Protein AF-A0A2G9UED9-F1 (afdb_monomer)

Mean predicted aligned error: 7.26 Å

Sequence (96 aa):
MGVHTFELDANEKVLAVIYPKLFIDFVKSGKPRQDWTPLQKELDNYMHIDVNVDNGTLPYMANGYEKEVINYWKMMKEFDDDLTRLKMKYTMEFTQ

Nearest PDB structures (foldseek):
  8uev-assembly1_1q  TM=2.645E-01  e=2.925E+00  Sus scrofa

Organism: Teladorsagia circumcincta (NCBI:txid45464)

InterPro domains:
  IPR029058 Alpha/Beta hydrolase fold [G3DSA:3.40.50.1820] (2-84)
  IPR029058 Alpha/Beta hydrolase fold [SSF53474] (6-74)

Radius of gyration: 22.3 Å; Cα contacts (8 Å, |Δi|>4): 67; chains: 1; bounding box: 47×30×66 Å

Secondary structure (DSSP, 8-state):
-----S---HHHHHHHHHHHHHHHHHHHHS-SSTT-PPP-TTTTEEEE---BTTTTB--EEEESTTHHHHHHHHHHHHHHHHHHHHHHHHHHHTT-

pLDDT: mean 89.07, std 10.59, range [50.19, 97.19]

Foldseek 3Di:
DDDDPDDQDPQRVVCVVLVVQLVVCC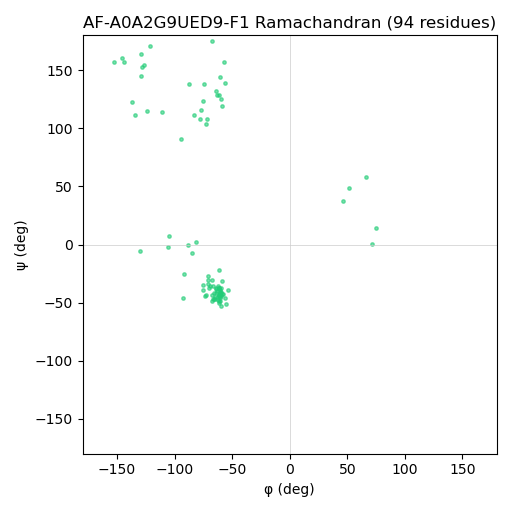VVPVGSDPQDDPQDPVFQKDWDAGGDPVVGDGIDIHGCVVVVVVVVVVVVVVVVVVVVVVVVVVVVVVVD

Solvent-accessible surface area (backbone atoms only — not comparable to full-atom values): 5830 Å² total; per-residue (Å²): 131,83,86,72,91,61,87,71,51,77,35,50,53,50,45,68,54,50,55,57,46,29,54,52,35,24,75,74,68,74,43,47,44,94,84,63,70,78,79,40,87,91,53,39,44,44,77,44,84,50,60,37,71,92,83,63,48,59,63,44,82,43,63,48,74,63,46,68,64,53,49,52,53,50,52,55,49,52,50,51,54,50,53,52,53,52,53,53,52,55,57,57,66,75,75,112

Structure (mmCIF, N/CA/C/O backbone):
data_AF-A0A2G9UED9-F1
#
_entry.id   AF-A0A2G9UED9-F1
#
loop_
_atom_site.group_PDB
_atom_site.id
_atom_site.type_symbol
_atom_site.label_atom_id
_atom_site.label_alt_id
_atom_site.label_comp_id
_atom_site.label_asym_id
_atom_site.label_entity_id
_atom_site.label_seq_id
_atom_site.pdbx_PDB_ins_code
_atom_site.Cartn_x
_atom_site.Cartn_y
_atom_site.Cartn_z
_atom_site.occupancy
_atom_site.B_iso_or_equiv
_atom_site.auth_seq_id
_atom_site.auth_comp_id
_atom_site.auth_asym_id
_atom_site.auth_atom_id
_atom_site.pdbx_PDB_model_num
ATOM 1 N N . MET A 1 1 ? -7.766 -7.314 -16.937 1.00 52.84 1 MET A N 1
ATOM 2 C CA . MET A 1 1 ? -6.871 -6.146 -17.086 1.00 52.84 1 MET A CA 1
ATOM 3 C C . MET A 1 1 ? -7.571 -5.195 -18.041 1.00 52.84 1 MET A C 1
ATOM 5 O O . MET A 1 1 ? -8.018 -5.668 -19.078 1.00 52.84 1 MET A O 1
ATOM 9 N N . GLY A 1 2 ? -7.842 -3.959 -17.609 1.00 56.06 2 GLY A N 1
ATOM 10 C CA . GLY A 1 2 ? -8.763 -3.040 -18.289 1.00 56.06 2 GLY A CA 1
ATOM 11 C C . GLY A 1 2 ? -8.327 -2.710 -19.715 1.00 56.06 2 GLY A C 1
ATOM 12 O O . GLY A 1 2 ? -7.136 -2.622 -19.999 1.00 56.06 2 GLY A O 1
ATOM 13 N N . VAL A 1 3 ? -9.297 -2.558 -20.615 1.00 60.06 3 VA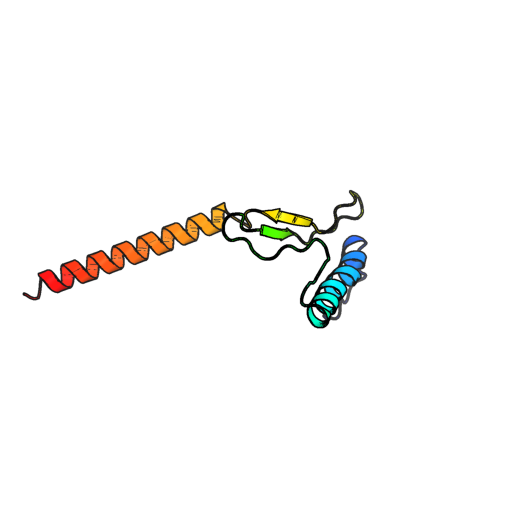L A N 1
ATOM 14 C CA . VAL A 1 3 ? -9.044 -2.094 -21.981 1.00 60.06 3 VAL A CA 1
ATOM 15 C C . VAL A 1 3 ? -8.720 -0.603 -21.896 1.00 60.06 3 VAL A C 1
A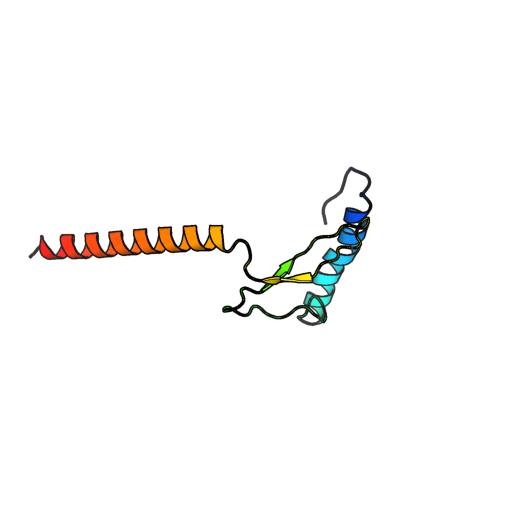TOM 17 O O . VAL A 1 3 ? -9.618 0.206 -21.675 1.00 60.06 3 VAL A O 1
ATOM 20 N N . HIS A 1 4 ? -7.441 -0.243 -22.015 1.00 60.06 4 HIS A N 1
ATOM 21 C CA . HIS A 1 4 ? -7.030 1.155 -22.127 1.00 60.06 4 HIS A CA 1
ATOM 22 C C . HIS A 1 4 ? -7.311 1.631 -23.554 1.00 60.06 4 HIS A C 1
ATOM 24 O O . HIS A 1 4 ? -6.744 1.119 -24.514 1.00 60.06 4 HIS A O 1
ATOM 30 N N . THR 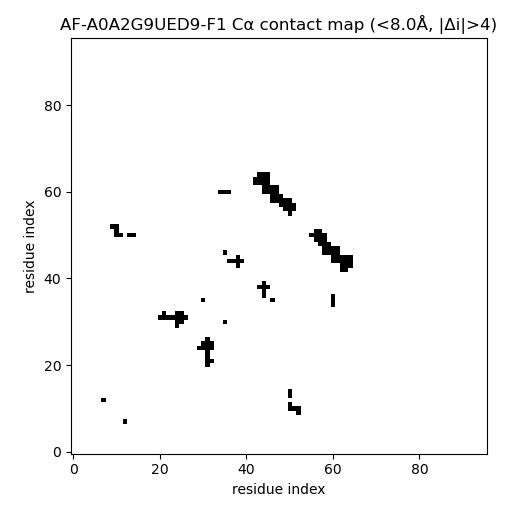A 1 5 ? -8.221 2.593 -23.694 1.00 67.19 5 THR A N 1
ATOM 31 C CA . THR A 1 5 ? -8.614 3.190 -24.982 1.00 67.19 5 THR A CA 1
ATOM 32 C C . THR A 1 5 ? -7.649 4.277 -25.466 1.00 67.19 5 THR A C 1
ATOM 34 O O . THR A 1 5 ? -7.896 4.883 -26.505 1.00 67.19 5 THR A O 1
ATOM 37 N N . PHE A 1 6 ? -6.570 4.536 -24.724 1.00 70.31 6 PHE A N 1
ATOM 38 C CA . PHE A 1 6 ? -5.577 5.575 -24.997 1.00 70.31 6 PHE A CA 1
ATOM 39 C C . PHE A 1 6 ? -4.169 4.975 -25.033 1.00 70.31 6 PHE A C 1
ATOM 41 O O . PHE A 1 6 ? -3.921 3.929 -24.426 1.00 70.31 6 PHE A O 1
ATOM 48 N N . GLU A 1 7 ? -3.254 5.624 -25.757 1.00 81.12 7 GLU A N 1
ATOM 49 C CA . GLU A 1 7 ? -1.842 5.243 -25.736 1.00 81.12 7 GLU A CA 1
ATOM 50 C C . GLU A 1 7 ? -1.272 5.432 -24.332 1.00 81.12 7 GLU A C 1
ATOM 52 O O . GLU A 1 7 ? -1.400 6.506 -23.752 1.00 81.12 7 GLU A O 1
ATOM 57 N N . LEU A 1 8 ? -0.628 4.386 -23.814 1.00 83.19 8 LEU A N 1
ATOM 58 C CA . LEU A 1 8 ? 0.030 4.435 -22.515 1.00 83.19 8 LEU A CA 1
ATOM 59 C C . LEU A 1 8 ? 1.188 5.439 -22.548 1.00 83.19 8 LEU A C 1
ATOM 61 O O . LEU A 1 8 ? 2.054 5.377 -23.443 1.00 83.19 8 LEU A O 1
ATOM 65 N N . ASP A 1 9 ? 1.245 6.306 -21.543 1.00 87.69 9 ASP A N 1
ATOM 66 C CA . ASP A 1 9 ? 2.401 7.167 -21.321 1.00 87.69 9 ASP A CA 1
ATOM 67 C C . ASP A 1 9 ? 3.644 6.353 -20.890 1.00 87.69 9 ASP A C 1
ATOM 69 O O . ASP A 1 9 ? 3.618 5.122 -20.765 1.00 87.69 9 ASP A O 1
ATOM 73 N N . ALA A 1 10 ? 4.794 7.016 -20.746 1.00 88.75 10 ALA A N 1
ATOM 74 C CA . ALA A 1 10 ? 6.044 6.338 -20.401 1.00 88.75 10 ALA A CA 1
ATOM 75 C C . ALA A 1 10 ? 5.988 5.636 -19.029 1.00 88.75 10 ALA A C 1
ATOM 77 O O . ALA A 1 10 ? 6.510 4.526 -18.890 1.00 88.75 10 ALA A O 1
ATOM 78 N N . ASN A 1 11 ? 5.323 6.241 -18.044 1.00 90.94 11 ASN A N 1
ATOM 79 C CA . ASN A 1 11 ? 5.183 5.701 -16.693 1.00 90.94 11 ASN A CA 1
ATOM 80 C C . ASN A 1 11 ? 4.200 4.523 -16.693 1.00 90.94 11 ASN A C 1
ATOM 82 O O . ASN A 1 11 ? 4.491 3.455 -16.149 1.00 90.94 11 ASN A O 1
ATOM 86 N N . GLU A 1 12 ? 3.069 4.677 -17.382 1.00 88.44 12 GLU A N 1
ATOM 87 C CA . GLU A 1 12 ? 2.041 3.652 -17.543 1.00 88.44 12 GLU A CA 1
ATOM 88 C C . GLU A 1 12 ? 2.572 2.410 -18.266 1.00 88.44 12 GLU A C 1
ATOM 90 O O . GLU A 1 12 ? 2.247 1.287 -17.880 1.00 88.44 12 GLU A O 1
ATOM 95 N N . LYS A 1 13 ? 3.445 2.576 -19.269 1.00 90.50 13 LYS A N 1
ATOM 96 C CA . LYS A 1 13 ? 4.124 1.453 -19.943 1.00 90.50 13 LYS A CA 1
ATOM 97 C C . LYS A 1 13 ? 4.955 0.619 -18.974 1.00 90.50 13 LYS A C 1
ATOM 99 O O . LYS A 1 13 ? 4.952 -0.608 -19.058 1.00 90.50 13 LYS A O 1
ATOM 104 N N . VAL A 1 14 ? 5.651 1.268 -18.046 1.00 90.81 14 VAL A N 1
ATOM 105 C CA . VAL A 1 14 ? 6.450 0.581 -17.026 1.00 90.81 14 VAL A CA 1
ATOM 106 C C . VAL A 1 14 ? 5.539 -0.077 -15.984 1.00 90.81 14 VAL A C 1
ATOM 108 O O . VAL A 1 14 ? 5.733 -1.251 -15.654 1.00 90.81 14 VAL A O 1
ATOM 111 N N . LEU A 1 15 ? 4.489 0.612 -15.526 1.00 90.50 15 LEU A N 1
ATOM 112 C CA . LEU A 1 15 ? 3.493 0.049 -14.606 1.00 90.50 15 LEU A CA 1
ATOM 113 C C . LEU A 1 15 ? 2.775 -1.170 -15.198 1.00 90.50 15 LEU A C 1
ATOM 115 O O . LEU A 1 15 ? 2.584 -2.162 -14.494 1.00 90.50 15 LEU A O 1
ATOM 119 N N . ALA A 1 16 ? 2.456 -1.153 -16.494 1.00 89.88 16 ALA A N 1
ATOM 120 C CA . ALA A 1 16 ? 1.826 -2.268 -17.198 1.00 89.88 16 ALA A CA 1
ATOM 121 C C . ALA A 1 16 ? 2.682 -3.547 -17.196 1.00 89.88 16 ALA A C 1
ATOM 123 O O . ALA A 1 16 ? 2.144 -4.644 -17.338 1.00 89.88 16 ALA A O 1
ATOM 124 N N . VAL A 1 17 ? 3.998 -3.429 -16.996 1.00 91.25 17 VAL A N 1
ATOM 125 C CA . VAL A 1 17 ? 4.911 -4.571 -16.842 1.00 91.25 17 VAL A CA 1
ATOM 126 C C . VAL A 1 17 ? 5.093 -4.942 -15.370 1.00 91.25 17 VAL A C 1
ATOM 128 O O . VAL A 1 17 ? 5.024 -6.122 -15.015 1.00 91.25 17 VAL A O 1
ATOM 131 N N . ILE A 1 18 ? 5.314 -3.952 -14.499 1.00 91.12 18 ILE A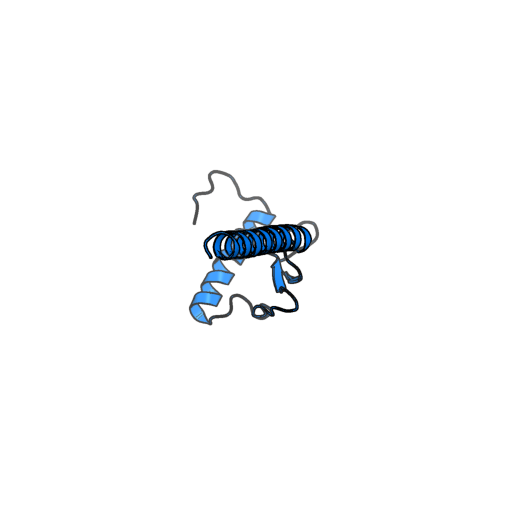 N 1
ATOM 132 C CA . ILE A 1 18 ? 5.603 -4.185 -13.077 1.00 91.12 18 ILE A CA 1
ATOM 133 C C . ILE A 1 18 ? 4.387 -4.769 -12.356 1.00 91.12 18 ILE A C 1
ATOM 135 O O . ILE A 1 18 ? 4.521 -5.771 -11.654 1.00 91.12 18 ILE A O 1
ATOM 139 N N . TYR A 1 19 ? 3.204 -4.177 -12.534 1.00 90.25 19 TYR A N 1
ATOM 140 C CA . TYR A 1 19 ? 2.015 -4.539 -11.764 1.00 90.25 19 TYR A CA 1
ATOM 141 C C . TYR A 1 19 ? 1.640 -6.017 -11.966 1.00 90.25 19 TYR A C 1
ATOM 143 O O . TYR A 1 19 ? 1.595 -6.749 -10.977 1.00 90.25 19 TYR A O 1
ATOM 151 N N . PRO A 1 20 ? 1.484 -6.536 -13.205 1.00 93.62 20 PRO A N 1
ATOM 152 C CA . PRO A 1 20 ? 1.176 -7.952 -13.409 1.00 93.62 20 PRO A CA 1
ATOM 153 C C . PRO A 1 20 ? 2.274 -8.883 -12.894 1.00 93.62 20 PRO A C 1
ATOM 155 O O . PRO A 1 20 ? 1.968 -9.948 -12.358 1.00 93.62 20 PRO A O 1
ATOM 158 N N . LYS A 1 21 ? 3.549 -8.485 -13.014 1.00 94.25 21 LYS A N 1
ATOM 159 C CA . LYS A 1 21 ? 4.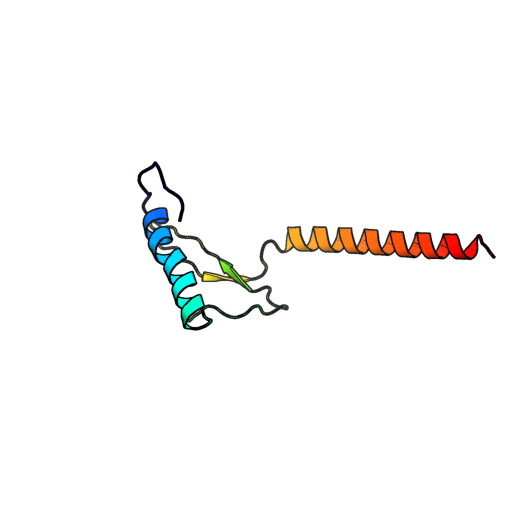678 -9.272 -12.508 1.00 94.25 21 LYS A CA 1
ATOM 160 C C . LYS A 1 21 ? 4.598 -9.466 -10.994 1.00 94.25 21 LYS A C 1
ATOM 162 O O . LYS A 1 21 ? 4.761 -10.596 -10.545 1.00 94.25 21 LYS A O 1
ATOM 167 N N . LEU A 1 22 ? 4.272 -8.417 -10.232 1.00 94.25 22 LEU A N 1
ATOM 168 C CA . LEU A 1 22 ? 4.079 -8.509 -8.780 1.00 94.25 22 LEU A CA 1
ATOM 169 C C . LEU A 1 22 ? 3.014 -9.558 -8.420 1.00 94.25 22 LEU A C 1
ATOM 171 O O . LEU A 1 22 ? 3.246 -10.403 -7.558 1.00 94.25 22 LEU A O 1
ATOM 175 N N . PHE A 1 23 ? 1.870 -9.560 -9.112 1.00 94.38 23 PHE A N 1
ATOM 176 C CA . PHE A 1 23 ? 0.821 -10.558 -8.867 1.00 94.38 23 PHE A CA 1
ATOM 177 C C . PHE A 1 23 ? 1.243 -11.967 -9.270 1.00 94.38 23 PHE A C 1
ATOM 179 O O . PHE A 1 23 ? 0.995 -12.911 -8.526 1.00 94.38 23 PHE A O 1
ATOM 186 N N . ILE A 1 24 ? 1.883 -12.129 -10.429 1.00 96.38 24 ILE A N 1
ATOM 187 C CA . ILE A 1 24 ? 2.353 -13.439 -10.896 1.00 96.38 24 ILE A CA 1
ATOM 188 C C . ILE A 1 24 ? 3.366 -14.023 -9.908 1.00 96.38 24 ILE A C 1
ATOM 190 O O . ILE A 1 24 ? 3.268 -15.197 -9.549 1.00 96.38 24 ILE A O 1
ATOM 194 N N . ASP A 1 25 ? 4.321 -13.216 -9.454 1.00 96.19 25 ASP A N 1
ATOM 195 C CA . ASP A 1 25 ? 5.368 -13.653 -8.534 1.00 96.19 25 ASP A CA 1
ATOM 196 C C . ASP A 1 25 ? 4.779 -13.948 -7.138 1.00 96.19 25 ASP A C 1
ATOM 198 O O . ASP A 1 25 ? 5.140 -14.958 -6.520 1.00 96.19 25 ASP A O 1
ATOM 202 N N . PHE A 1 26 ? 3.770 -13.183 -6.697 1.00 95.75 26 PHE A N 1
ATOM 203 C CA . PHE A 1 26 ? 2.981 -13.495 -5.501 1.00 95.75 26 PHE A CA 1
ATOM 204 C C . PHE A 1 26 ? 2.237 -14.830 -5.618 1.00 95.75 26 PHE A C 1
ATOM 206 O O . PHE A 1 26 ? 2.346 -15.664 -4.725 1.00 95.75 26 PHE A O 1
ATOM 213 N N . VAL A 1 27 ? 1.530 -15.076 -6.724 1.00 96.50 27 VAL A N 1
ATOM 214 C CA . VAL A 1 27 ? 0.805 -16.339 -6.948 1.00 96.50 27 VAL A CA 1
ATOM 215 C C . VAL A 1 27 ? 1.764 -17.533 -6.959 1.00 96.50 27 VAL A C 1
ATOM 217 O O . VAL A 1 27 ? 1.431 -18.593 -6.436 1.00 96.50 27 VAL A O 1
ATOM 220 N N . LYS A 1 28 ? 2.964 -17.371 -7.528 1.00 95.81 28 LYS A N 1
ATOM 221 C CA . LYS A 1 28 ? 3.962 -18.447 -7.625 1.00 95.81 28 LYS A CA 1
ATOM 222 C C . LYS A 1 28 ? 4.678 -18.747 -6.312 1.00 95.81 28 LYS A C 1
ATOM 224 O O . LYS A 1 28 ? 5.006 -19.901 -6.059 1.00 95.81 28 LYS A O 1
ATOM 229 N N . SER A 1 29 ? 5.004 -17.718 -5.533 1.00 95.00 29 SER A N 1
ATOM 230 C CA . SER A 1 29 ? 5.976 -17.835 -4.436 1.00 95.00 29 SER A CA 1
ATOM 231 C C . SER A 1 29 ? 5.497 -17.284 -3.093 1.00 95.00 29 SER A C 1
ATOM 233 O O . SER A 1 29 ? 6.213 -17.378 -2.098 1.00 95.00 29 SER A O 1
ATOM 235 N N . GLY A 1 30 ? 4.317 -16.664 -3.052 1.00 92.19 30 GLY A N 1
ATOM 236 C CA . GLY A 1 30 ? 3.835 -15.892 -1.908 1.00 92.19 30 GLY A CA 1
ATOM 237 C C . GLY A 1 30 ? 4.566 -14.560 -1.701 1.00 92.19 30 GLY A C 1
ATOM 238 O O . GLY A 1 30 ? 4.242 -13.837 -0.762 1.00 92.19 30 GLY A O 1
ATOM 239 N N . LYS A 1 31 ? 5.542 -14.211 -2.554 1.00 93.38 31 LYS A N 1
ATOM 240 C CA . LYS A 1 31 ? 6.318 -12.967 -2.475 1.00 93.38 31 LYS A CA 1
ATOM 241 C C . LYS A 1 31 ? 6.224 -12.190 -3.793 1.00 93.38 31 LYS A C 1
ATOM 243 O O . LYS A 1 31 ? 6.741 -12.668 -4.799 1.00 93.38 31 LYS A O 1
ATOM 248 N N . PRO A 1 32 ? 5.612 -10.990 -3.811 1.00 94.12 32 PRO A N 1
ATOM 249 C CA . PRO A 1 32 ? 5.475 -10.212 -5.044 1.00 94.12 32 PRO A CA 1
ATOM 250 C C . PRO A 1 32 ? 6.817 -9.702 -5.589 1.00 94.12 32 PRO A C 1
ATOM 252 O O . PRO A 1 32 ? 6.983 -9.536 -6.793 1.00 94.12 32 PRO A O 1
ATOM 255 N N . ARG A 1 33 ? 7.781 -9.432 -4.698 1.00 92.75 33 ARG A N 1
ATOM 256 C CA . ARG A 1 33 ? 9.125 -8.940 -5.027 1.00 92.75 33 ARG A CA 1
ATOM 257 C C . ARG A 1 33 ? 10.120 -9.379 -3.951 1.00 92.75 33 ARG A C 1
ATOM 259 O O . ARG A 1 33 ? 9.723 -9.660 -2.823 1.00 92.75 33 ARG A O 1
ATOM 266 N N . GLN A 1 34 ? 11.407 -9.442 -4.287 1.00 91.38 34 GLN A N 1
ATOM 267 C CA . GLN A 1 34 ? 12.458 -9.914 -3.374 1.00 91.38 34 GLN A CA 1
ATOM 268 C C . GLN A 1 34 ? 12.647 -9.015 -2.138 1.00 91.38 34 GLN A C 1
ATOM 270 O O . GLN A 1 34 ? 12.890 -9.522 -1.047 1.00 91.38 34 GLN A O 1
ATOM 275 N N . ASP A 1 35 ? 12.525 -7.702 -2.312 1.00 92.50 35 ASP A N 1
ATOM 276 C CA . ASP A 1 35 ? 12.613 -6.658 -1.282 1.00 92.50 35 ASP A CA 1
ATOM 277 C C . ASP A 1 35 ? 11.262 -6.351 -0.614 1.00 92.50 35 ASP A C 1
ATOM 279 O O . ASP A 1 35 ? 11.196 -5.526 0.297 1.00 92.50 35 ASP A O 1
ATOM 283 N N . TRP A 1 36 ? 10.181 -7.024 -1.027 1.00 94.00 36 TRP A N 1
ATOM 284 C CA . TRP A 1 36 ? 8.874 -6.862 -0.402 1.00 94.00 36 TRP A CA 1
ATOM 285 C C . TRP A 1 36 ? 8.880 -7.506 0.984 1.00 94.00 36 TRP A C 1
ATOM 287 O O . TRP A 1 36 ? 8.861 -8.732 1.132 1.00 94.00 36 TRP A O 1
ATOM 297 N N . THR A 1 37 ? 8.877 -6.667 2.016 1.00 93.19 37 THR A N 1
ATOM 298 C CA . THR A 1 37 ? 8.820 -7.123 3.406 1.00 93.19 37 THR A CA 1
ATOM 299 C C . THR A 1 37 ? 7.365 -7.307 3.854 1.00 93.19 37 THR A C 1
ATOM 301 O O . THR A 1 37 ? 6.515 -6.483 3.512 1.00 93.19 37 THR A O 1
ATOM 304 N N . PRO A 1 38 ? 7.035 -8.383 4.596 1.00 92.62 38 PRO A N 1
ATOM 305 C CA . PRO A 1 38 ? 5.715 -8.536 5.206 1.00 92.62 38 PRO A CA 1
ATOM 306 C C . PRO A 1 38 ? 5.363 -7.359 6.121 1.00 92.62 38 PRO A C 1
ATOM 308 O O . PRO A 1 38 ? 6.259 -6.683 6.632 1.00 92.62 38 PRO A O 1
ATOM 311 N N . LEU A 1 39 ? 4.064 -7.147 6.346 1.00 93.00 39 LEU A N 1
ATOM 312 C CA . LEU A 1 39 ? 3.575 -6.085 7.222 1.00 93.00 39 LEU A CA 1
ATOM 313 C C . LEU A 1 39 ? 4.112 -6.261 8.652 1.00 93.00 39 LEU A C 1
ATOM 315 O O . LEU A 1 39 ? 3.904 -7.293 9.290 1.00 93.00 39 LEU A O 1
ATOM 319 N N . GLN A 1 40 ? 4.758 -5.216 9.149 1.00 93.62 40 GLN A N 1
ATOM 320 C CA . GLN A 1 40 ? 5.235 -5.017 10.508 1.00 93.62 40 GLN A CA 1
ATOM 321 C C . GLN A 1 40 ? 4.375 -3.918 11.123 1.00 93.62 40 GLN A C 1
ATOM 323 O O . GLN A 1 40 ? 4.406 -2.769 10.678 1.00 93.62 40 GLN A O 1
ATOM 328 N N . LYS A 1 41 ? 3.582 -4.275 12.134 1.00 89.44 41 LYS A N 1
ATOM 329 C CA . LYS A 1 41 ? 2.555 -3.400 12.718 1.00 89.44 41 LYS A CA 1
ATOM 330 C C . LYS A 1 41 ? 3.139 -2.098 13.275 1.00 89.44 41 LYS A C 1
ATOM 332 O O . LYS A 1 41 ? 2.470 -1.072 13.273 1.00 89.44 41 LYS A O 1
ATOM 337 N N . GLU A 1 42 ? 4.374 -2.151 13.755 1.00 90.69 42 GLU A N 1
ATOM 338 C CA . GLU A 1 42 ? 5.087 -1.043 14.386 1.00 90.69 42 GLU A CA 1
ATOM 339 C C . GLU A 1 42 ? 5.579 -0.017 13.360 1.00 90.69 42 GLU A C 1
ATOM 341 O O . GLU A 1 42 ? 5.609 1.178 13.648 1.00 90.69 42 GLU A O 1
ATOM 346 N N . LEU A 1 43 ? 5.963 -0.486 12.169 1.00 91.12 43 LEU A N 1
ATOM 347 C CA . LEU A 1 43 ? 6.468 0.356 11.084 1.00 91.12 43 LEU A CA 1
ATOM 348 C C . LEU A 1 43 ? 5.357 0.814 10.143 1.00 91.12 43 LEU A C 1
ATOM 350 O O . LEU A 1 43 ? 5.507 1.849 9.494 1.00 91.12 43 LEU A O 1
ATOM 354 N N . ASP A 1 44 ? 4.268 0.045 10.070 1.00 92.50 44 ASP A N 1
ATOM 355 C CA . ASP A 1 44 ? 3.207 0.228 9.083 1.00 92.50 44 ASP A CA 1
ATOM 356 C C . ASP A 1 44 ? 3.801 0.298 7.665 1.00 92.50 44 ASP A C 1
ATOM 358 O O . ASP A 1 44 ? 3.589 1.244 6.904 1.00 92.50 44 ASP A O 1
ATOM 362 N N . ASN A 1 45 ? 4.677 -0.667 7.364 1.00 94.88 45 ASN A N 1
ATOM 363 C CA . ASN A 1 45 ? 5.399 -0.723 6.102 1.00 94.88 45 ASN A CA 1
ATOM 364 C C . ASN A 1 45 ? 4.480 -1.180 4.965 1.00 94.88 45 ASN A C 1
ATOM 366 O O . ASN A 1 45 ? 3.714 -2.137 5.093 1.00 94.88 45 ASN A O 1
ATOM 370 N N . TYR A 1 46 ? 4.618 -0.529 3.817 1.00 94.62 46 TYR A N 1
ATOM 371 C CA . TYR A 1 46 ? 3.850 -0.802 2.611 1.00 94.62 46 TYR A CA 1
ATOM 372 C C . TYR A 1 46 ? 4.723 -0.624 1.365 1.00 94.62 46 TYR A C 1
ATOM 374 O O . TYR A 1 46 ? 5.738 0.074 1.390 1.00 94.62 46 TYR A O 1
ATOM 382 N N . MET A 1 47 ? 4.340 -1.264 0.260 1.00 94.06 47 MET A N 1
ATOM 383 C CA . MET A 1 47 ? 4.977 -1.016 -1.033 1.00 94.06 47 MET A CA 1
ATOM 384 C C . MET A 1 47 ? 4.348 0.228 -1.660 1.00 94.06 47 MET A C 1
ATOM 386 O O . MET A 1 47 ? 3.182 0.200 -2.057 1.00 94.06 47 MET A O 1
ATOM 390 N N . HIS A 1 48 ? 5.115 1.310 -1.760 1.00 94.25 48 HIS A N 1
ATOM 391 C CA . HIS A 1 48 ? 4.721 2.504 -2.491 1.00 94.25 48 HIS A CA 1
ATOM 392 C C . HIS A 1 48 ? 4.914 2.241 -3.987 1.00 94.25 48 HIS A C 1
ATOM 394 O O . HIS A 1 48 ? 6.043 2.115 -4.461 1.00 94.25 48 HIS A O 1
ATOM 400 N N . ILE A 1 49 ? 3.810 2.082 -4.720 1.00 91.50 49 ILE A N 1
ATOM 401 C CA . ILE A 1 49 ? 3.831 1.833 -6.163 1.00 91.50 49 ILE A CA 1
ATOM 402 C C . ILE A 1 49 ? 3.690 3.173 -6.874 1.00 91.50 49 ILE A C 1
ATOM 404 O O . ILE A 1 49 ? 2.581 3.614 -7.162 1.00 91.50 49 ILE A O 1
ATOM 408 N N . ASP A 1 50 ? 4.834 3.786 -7.148 1.00 91.31 50 ASP A N 1
ATOM 409 C CA . ASP A 1 50 ? 4.958 4.968 -7.993 1.00 91.31 50 ASP A CA 1
ATOM 410 C C . ASP A 1 50 ? 6.040 4.720 -9.045 1.00 91.31 50 ASP A C 1
ATOM 412 O O . ASP A 1 50 ? 7.018 3.999 -8.804 1.00 91.31 50 ASP A O 1
ATOM 416 N N . VAL A 1 51 ? 5.826 5.271 -10.234 1.00 89.88 51 VAL A N 1
ATOM 417 C CA . VAL A 1 51 ? 6.767 5.198 -11.344 1.00 89.88 51 VAL A CA 1
ATOM 418 C C . VAL A 1 51 ? 6.841 6.560 -11.996 1.00 89.88 51 VAL A C 1
ATOM 420 O O . VAL A 1 51 ? 5.852 7.071 -12.517 1.00 89.88 51 VAL A O 1
ATOM 423 N N . ASN A 1 52 ? 8.053 7.092 -12.049 1.00 92.31 52 ASN A N 1
ATOM 424 C CA . ASN A 1 52 ? 8.353 8.274 -12.826 1.00 92.31 52 ASN A CA 1
ATOM 425 C C . ASN A 1 52 ? 9.644 8.016 -13.608 1.00 92.31 52 ASN A C 1
ATOM 427 O O . ASN A 1 52 ? 10.725 7.847 -13.050 1.00 92.31 52 ASN A O 1
ATOM 431 N N . VAL A 1 53 ? 9.503 7.920 -14.928 1.00 89.75 53 VAL A N 1
ATOM 432 C CA . VAL A 1 53 ? 10.601 7.602 -15.845 1.00 89.75 53 VAL A CA 1
ATOM 433 C C . VAL A 1 53 ? 11.587 8.766 -15.956 1.00 89.75 53 VAL A C 1
ATOM 435 O O . VAL A 1 53 ? 12.780 8.525 -16.128 1.00 89.75 53 VAL A O 1
ATOM 438 N N . ASP A 1 54 ? 11.122 10.006 -15.797 1.00 90.25 54 ASP A N 1
ATOM 439 C CA . ASP A 1 54 ? 11.949 11.205 -15.951 1.00 90.25 54 ASP A CA 1
ATOM 440 C C . ASP A 1 54 ? 12.964 11.358 -14.811 1.00 90.25 54 ASP A C 1
ATOM 442 O O . ASP A 1 54 ? 14.101 11.774 -15.036 1.00 90.25 54 ASP A O 1
ATOM 446 N N . ASN A 1 55 ? 12.574 11.007 -13.583 1.00 91.50 55 ASN A N 1
ATOM 447 C CA . ASN A 1 55 ? 13.448 11.065 -12.405 1.00 91.50 55 ASN A CA 1
ATOM 448 C C . ASN A 1 55 ? 13.935 9.682 -11.929 1.00 91.50 55 ASN A C 1
ATOM 450 O O . ASN A 1 55 ? 14.721 9.605 -10.984 1.00 91.50 55 ASN A O 1
ATOM 454 N N . GLY A 1 56 ? 13.495 8.602 -12.580 1.00 89.44 56 GLY A N 1
ATOM 455 C CA . GLY A 1 56 ? 13.872 7.228 -12.259 1.00 89.44 56 GLY A CA 1
ATOM 456 C C . GLY A 1 56 ? 13.206 6.649 -11.008 1.00 89.44 56 GLY A C 1
ATOM 457 O O . GLY A 1 56 ? 13.666 5.615 -10.515 1.00 89.44 56 GLY A O 1
ATOM 458 N N . THR A 1 57 ? 12.148 7.272 -10.479 1.00 92.69 57 THR A N 1
ATOM 459 C CA . THR A 1 57 ? 11.370 6.699 -9.375 1.00 92.69 57 THR A CA 1
ATOM 460 C C . THR A 1 57 ? 10.761 5.369 -9.807 1.00 92.69 57 THR A C 1
ATOM 462 O O . THR A 1 57 ? 10.092 5.263 -10.836 1.00 92.69 57 THR A O 1
ATOM 465 N N . LEU A 1 58 ? 10.986 4.349 -8.985 1.00 91.62 58 LEU A N 1
ATOM 466 C CA . LEU A 1 58 ? 10.410 3.015 -9.104 1.00 91.62 58 LEU A CA 1
ATOM 467 C C . LEU A 1 58 ? 9.788 2.618 -7.765 1.00 91.62 58 LEU A C 1
ATOM 469 O O . LEU A 1 58 ? 10.166 3.193 -6.743 1.00 91.62 58 LEU A O 1
ATOM 473 N N . PRO A 1 59 ? 8.920 1.590 -7.727 1.00 93.62 59 PRO A N 1
ATOM 474 C CA . PRO A 1 59 ? 8.290 1.171 -6.487 1.00 93.62 59 PRO A CA 1
ATOM 475 C C . PRO A 1 59 ? 9.305 0.823 -5.397 1.00 93.62 59 PRO A C 1
ATOM 477 O O . PRO A 1 59 ? 10.315 0.159 -5.668 1.00 93.62 59 PRO A O 1
ATOM 480 N N . TYR A 1 60 ? 9.013 1.229 -4.165 1.00 93.81 60 TYR A N 1
ATOM 481 C CA . TYR A 1 60 ? 9.900 1.055 -3.016 1.00 93.81 60 TYR A CA 1
ATOM 482 C C . TYR A 1 60 ? 9.116 0.813 -1.721 1.00 93.81 60 TYR A C 1
ATOM 484 O O . TYR A 1 60 ? 7.931 1.126 -1.616 1.00 93.81 60 TYR A O 1
ATOM 492 N N . MET A 1 61 ? 9.786 0.249 -0.713 1.00 95.19 61 MET A N 1
ATOM 493 C CA . MET A 1 61 ? 9.203 0.080 0.620 1.00 95.19 61 MET A CA 1
ATOM 494 C C . MET A 1 61 ? 9.167 1.420 1.360 1.00 95.19 61 MET A C 1
ATOM 496 O O . MET A 1 61 ? 10.205 2.048 1.567 1.00 95.19 61 MET A O 1
ATOM 500 N N . ALA A 1 62 ? 7.981 1.823 1.795 1.00 95.38 62 ALA A N 1
ATOM 501 C CA . ALA A 1 62 ? 7.735 3.006 2.608 1.00 95.38 62 ALA A CA 1
ATOM 502 C C . ALA A 1 62 ? 7.064 2.612 3.932 1.00 95.38 62 ALA A C 1
ATOM 504 O O . ALA A 1 62 ? 6.653 1.466 4.105 1.00 95.38 62 ALA A O 1
ATOM 505 N N . ASN A 1 63 ? 6.956 3.562 4.862 1.00 95.62 63 ASN A N 1
ATOM 506 C CA . ASN A 1 63 ? 6.396 3.360 6.201 1.00 95.62 63 ASN A CA 1
ATOM 507 C C 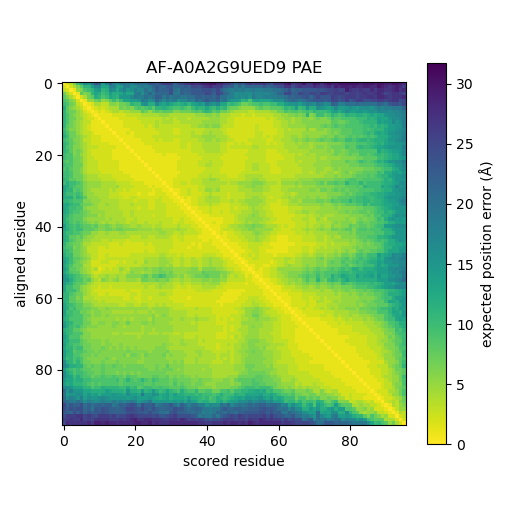. ASN A 1 63 ? 5.320 4.407 6.500 1.00 95.62 63 ASN A C 1
ATOM 509 O O . ASN A 1 63 ? 5.404 5.529 5.998 1.00 95.62 63 ASN A O 1
ATOM 513 N N . GLY A 1 64 ? 4.364 4.063 7.364 1.00 93.12 64 GLY A N 1
ATOM 514 C CA . GLY A 1 64 ? 3.356 4.992 7.877 1.00 93.12 64 GLY A CA 1
ATOM 515 C C . GLY A 1 64 ? 2.402 5.488 6.798 1.00 93.12 64 GLY A C 1
ATOM 516 O O . GLY A 1 64 ? 2.318 6.696 6.567 1.00 93.12 64 GLY A O 1
ATOM 517 N N . TYR 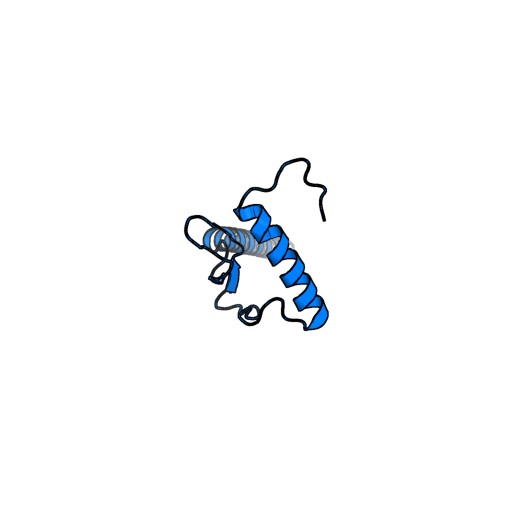A 1 65 ? 1.706 4.565 6.135 1.00 91.25 65 TYR A N 1
ATOM 518 C CA . TYR A 1 65 ? 0.745 4.904 5.088 1.00 91.25 65 TYR A CA 1
ATOM 519 C C . TYR A 1 65 ? -0.340 5.824 5.652 1.00 91.25 65 TYR A C 1
ATOM 521 O O . TYR A 1 65 ? -1.042 5.444 6.584 1.00 91.25 65 TYR A O 1
ATOM 529 N N . GLU A 1 66 ? -0.466 7.041 5.112 1.00 91.75 66 GLU A N 1
ATOM 530 C CA . GLU A 1 66 ? -1.518 8.002 5.488 1.00 91.75 66 GLU A CA 1
ATOM 531 C C . GLU A 1 66 ? -1.706 8.154 7.012 1.00 91.75 66 GLU A C 1
ATOM 533 O O . GLU A 1 66 ? -2.823 8.272 7.528 1.00 91.75 66 GLU A O 1
ATOM 538 N N . LYS A 1 67 ? -0.594 8.113 7.765 1.00 92.25 67 LYS A N 1
ATOM 539 C CA . LYS A 1 67 ? -0.601 7.956 9.228 1.00 92.25 67 LYS A CA 1
ATOM 540 C C . LYS A 1 67 ? -1.474 8.989 9.941 1.00 92.25 67 LYS A C 1
ATOM 542 O O . LYS A 1 67 ? -2.153 8.647 10.905 1.00 92.25 67 LYS A O 1
ATOM 547 N N . GLU A 1 68 ? -1.463 10.236 9.484 1.00 92.88 68 GLU A N 1
ATOM 548 C CA . GLU A 1 68 ? -2.252 11.320 10.079 1.00 92.88 68 GLU A CA 1
ATOM 549 C C . GLU A 1 68 ? -3.758 11.077 9.931 1.00 92.88 68 GLU A C 1
ATOM 551 O O . GLU A 1 68 ? -4.496 11.138 10.917 1.00 92.88 68 GLU A O 1
ATOM 556 N N . VAL A 1 69 ? -4.201 10.711 8.726 1.00 94.38 69 VAL A N 1
ATOM 557 C CA . VAL A 1 69 ? -5.606 10.408 8.426 1.00 94.38 69 VAL A CA 1
ATOM 558 C C . VAL A 1 69 ? -6.061 9.170 9.195 1.00 94.38 69 VAL A C 1
ATOM 560 O O . VAL A 1 69 ? -7.121 9.176 9.821 1.00 94.38 69 VAL A O 1
ATOM 563 N N . ILE A 1 70 ? -5.246 8.113 9.209 1.00 92.06 70 ILE A N 1
ATOM 564 C CA . ILE A 1 70 ? -5.552 6.887 9.955 1.00 92.06 70 ILE A CA 1
ATOM 565 C C . ILE A 1 70 ? -5.665 7.173 11.455 1.00 92.06 70 ILE A C 1
ATOM 567 O O . ILE A 1 70 ? -6.581 6.671 12.108 1.00 92.06 70 ILE A O 1
ATOM 571 N N . ASN A 1 71 ? -4.755 7.974 12.013 1.00 94.25 71 ASN A N 1
ATOM 572 C CA . ASN A 1 71 ? -4.786 8.331 13.428 1.00 94.25 71 ASN A CA 1
ATOM 573 C C . ASN A 1 71 ? -6.036 9.134 13.781 1.00 94.25 71 ASN A C 1
ATOM 575 O O . ASN A 1 71 ? -6.665 8.838 14.794 1.00 94.25 71 ASN A O 1
ATOM 579 N N . TYR A 1 72 ? -6.430 10.085 12.932 1.00 95.81 72 TYR A N 1
ATOM 580 C CA . TYR A 1 72 ? -7.669 10.832 13.119 1.00 95.81 72 TYR A CA 1
ATOM 581 C C . TYR A 1 72 ? -8.877 9.891 13.235 1.00 95.81 72 TYR A C 1
ATOM 583 O O . TYR A 1 72 ? -9.623 9.952 14.212 1.00 95.81 72 TYR A O 1
ATOM 591 N N . TRP A 1 73 ? -9.040 8.961 12.291 1.00 96.25 73 TRP A N 1
ATOM 592 C CA . TRP A 1 73 ? -10.170 8.029 12.317 1.00 96.25 73 TRP A CA 1
ATOM 593 C C . TRP A 1 73 ? -10.129 7.057 13.497 1.00 96.25 73 TRP A C 1
ATOM 595 O O . TRP A 1 73 ? -11.180 6.744 14.058 1.00 96.25 73 TRP A O 1
ATOM 605 N N . LYS A 1 74 ? -8.937 6.606 13.910 1.00 94.69 74 LYS A N 1
ATOM 606 C CA . LYS A 1 74 ? -8.773 5.793 15.125 1.00 94.69 74 LYS A CA 1
ATOM 607 C C . LYS A 1 74 ? -9.251 6.549 16.361 1.00 94.69 74 LYS A C 1
ATOM 609 O O . LYS A 1 74 ? -10.079 6.018 17.091 1.00 94.69 74 LYS A O 1
ATOM 614 N N . MET A 1 75 ? -8.818 7.798 16.532 1.00 96.81 75 MET A N 1
ATOM 615 C CA . MET A 1 75 ? -9.246 8.640 17.652 1.00 96.81 75 MET A CA 1
ATOM 616 C C . MET A 1 75 ? -10.758 8.882 17.647 1.00 96.81 75 MET A C 1
ATOM 618 O O . MET A 1 75 ? -11.393 8.806 18.694 1.00 96.81 75 MET A O 1
ATOM 622 N N . MET A 1 76 ? -11.354 9.144 16.480 1.00 97.19 76 MET A N 1
ATOM 623 C CA . MET A 1 76 ? -12.802 9.354 16.374 1.00 97.19 76 MET A CA 1
ATO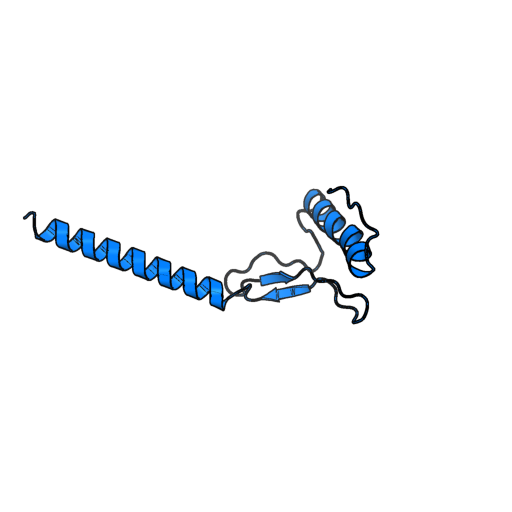M 624 C C . MET A 1 76 ? -13.598 8.106 16.755 1.00 97.19 76 MET A C 1
ATOM 626 O O . MET A 1 76 ? -14.630 8.215 17.415 1.00 97.19 76 MET A O 1
ATOM 630 N N . LYS A 1 77 ? -13.110 6.922 16.373 1.00 97.06 77 LYS A N 1
ATOM 631 C CA . LYS A 1 77 ? -13.717 5.654 16.774 1.00 97.06 77 LYS A CA 1
ATOM 632 C C . LYS A 1 77 ? -13.583 5.413 18.277 1.00 97.06 77 LYS A C 1
ATOM 634 O O . LYS A 1 77 ? -14.566 5.071 18.918 1.00 97.06 77 LYS A O 1
ATOM 639 N N . GLU A 1 78 ? -12.388 5.610 18.830 1.00 97.00 78 GLU A N 1
ATOM 640 C CA . GLU A 1 78 ? -12.141 5.466 20.269 1.00 97.00 78 GLU A CA 1
ATOM 641 C C . GLU A 1 78 ? -13.053 6.397 21.078 1.00 97.00 78 GLU A C 1
ATOM 643 O O . GLU A 1 78 ? -13.675 5.973 22.047 1.00 97.00 78 GLU A O 1
ATOM 648 N N . PHE A 1 79 ? -13.222 7.640 20.623 1.00 97.00 79 PHE A N 1
ATOM 649 C CA . PHE A 1 79 ? -14.136 8.593 21.240 1.00 97.00 79 PHE A CA 1
ATOM 650 C C . PHE A 1 79 ? -15.604 8.125 21.213 1.00 97.00 79 PHE A C 1
ATOM 652 O O . PHE A 1 79 ? -16.300 8.228 22.224 1.00 97.00 79 PHE A O 1
ATOM 659 N N . ASP A 1 80 ? -16.083 7.589 20.088 1.00 96.50 80 ASP A N 1
ATOM 660 C CA . ASP A 1 80 ? -17.451 7.057 19.974 1.00 96.50 80 ASP A CA 1
ATOM 661 C C . ASP A 1 80 ? -17.673 5.817 20.860 1.00 96.50 80 ASP A C 1
ATOM 663 O O . ASP A 1 80 ? -18.686 5.706 21.564 1.00 96.50 80 ASP A O 1
ATOM 667 N N . ASP A 1 81 ? -16.683 4.921 20.901 1.00 96.56 81 ASP A N 1
ATOM 668 C CA . ASP A 1 81 ? -16.691 3.747 21.769 1.00 96.56 81 ASP A CA 1
ATOM 669 C C . ASP A 1 81 ? -16.764 4.174 23.250 1.00 96.56 81 ASP A C 1
ATOM 671 O O . ASP A 1 81 ? -17.486 3.564 24.046 1.00 96.56 81 ASP A O 1
ATOM 675 N N . ASP A 1 82 ? -16.041 5.226 23.642 1.00 96.62 82 ASP A N 1
ATOM 676 C CA . ASP A 1 82 ? -16.039 5.775 25.002 1.00 96.62 82 ASP A CA 1
ATOM 677 C C . ASP A 1 82 ? -17.402 6.372 25.381 1.00 96.62 82 ASP A C 1
ATOM 679 O O . ASP A 1 82 ? -17.948 6.057 26.447 1.00 96.62 82 ASP A O 1
ATOM 683 N N . LEU A 1 83 ? -17.996 7.177 24.493 1.00 95.56 83 LEU A N 1
ATOM 684 C CA . LEU A 1 83 ? -19.334 7.746 24.686 1.00 95.56 83 LEU A CA 1
ATOM 685 C C . LEU A 1 83 ? -20.404 6.659 24.821 1.00 95.56 83 LEU A C 1
ATOM 687 O O . LEU A 1 83 ? -21.283 6.746 25.687 1.00 95.56 83 LEU A O 1
ATOM 691 N N . THR A 1 84 ? -20.317 5.612 24.001 1.00 94.50 84 THR A N 1
ATOM 692 C CA . THR A 1 84 ? -21.248 4.482 24.042 1.00 94.50 84 THR A CA 1
ATOM 693 C C . THR A 1 84 ? -21.173 3.752 25.383 1.00 94.50 84 THR A C 1
ATOM 695 O O . THR A 1 84 ? -22.211 3.490 26.002 1.00 94.50 84 THR A O 1
ATOM 698 N N . ARG A 1 85 ? -19.960 3.490 25.893 1.00 94.94 85 ARG A N 1
ATOM 699 C CA . ARG A 1 85 ? -19.770 2.850 27.207 1.00 94.94 85 ARG A CA 1
ATOM 700 C C . ARG A 1 85 ? -20.311 3.705 28.350 1.00 94.94 85 ARG A C 1
ATOM 702 O O . ARG A 1 85 ? -20.954 3.169 29.254 1.00 94.94 85 ARG A O 1
ATOM 709 N N . LEU A 1 86 ? -20.110 5.023 28.298 1.00 94.06 86 LEU A N 1
ATOM 710 C CA . LEU A 1 86 ? -20.669 5.944 29.290 1.00 94.06 86 LEU A CA 1
ATOM 711 C C . LEU A 1 86 ? -22.199 5.910 29.285 1.00 94.06 86 LEU A C 1
ATOM 713 O O . LEU A 1 86 ? -22.812 5.743 30.339 1.00 94.06 86 LEU A O 1
ATOM 717 N N . LYS A 1 87 ? -22.826 5.994 28.107 1.00 92.56 87 LYS A N 1
ATOM 718 C CA . LYS A 1 87 ? -24.288 5.945 27.977 1.00 92.56 87 LYS A CA 1
ATOM 719 C C . LYS A 1 87 ? -24.876 4.647 28.539 1.00 92.56 87 LYS A C 1
ATOM 721 O O . LYS A 1 87 ? -25.884 4.695 29.247 1.00 92.56 87 LYS A O 1
ATOM 726 N N . MET A 1 88 ? -24.250 3.501 28.263 1.00 90.19 88 MET A N 1
ATOM 727 C CA . MET A 1 88 ? -24.675 2.210 28.823 1.00 90.19 88 MET A CA 1
ATOM 728 C C . MET A 1 88 ? -24.601 2.198 30.351 1.00 90.19 88 MET A C 1
ATOM 730 O O . MET A 1 88 ? -25.553 1.766 31.000 1.00 90.19 88 MET A O 1
ATOM 734 N N . LYS A 1 89 ? -23.511 2.720 30.925 1.00 90.00 89 LYS A N 1
ATOM 735 C CA . LYS A 1 89 ? -23.333 2.792 32.379 1.00 90.00 89 LYS A CA 1
ATOM 736 C C . LYS A 1 89 ? -24.418 3.644 33.045 1.00 90.00 89 LYS A C 1
ATOM 738 O O . LYS A 1 89 ? -25.081 3.155 33.952 1.00 90.00 89 LYS A O 1
ATOM 743 N N . TYR A 1 90 ? -24.659 4.858 32.544 1.00 82.81 90 TYR A N 1
ATOM 744 C CA . TYR A 1 90 ? -25.719 5.726 33.070 1.00 82.81 90 TYR A CA 1
ATOM 745 C C . TYR A 1 90 ? -27.102 5.071 32.965 1.00 82.81 90 TYR A C 1
ATOM 747 O O . TYR A 1 90 ? -27.856 5.077 33.928 1.00 82.81 90 TYR A O 1
ATOM 755 N N . THR A 1 91 ? -27.429 4.446 31.831 1.00 78.62 91 THR A N 1
ATOM 756 C CA . THR A 1 91 ? -28.736 3.787 31.647 1.00 78.62 91 THR A CA 1
ATOM 757 C C . THR A 1 91 ? -28.967 2.672 32.676 1.00 78.62 91 THR A C 1
ATOM 759 O O . THR A 1 91 ? -30.073 2.531 33.189 1.00 78.62 91 THR A O 1
ATOM 762 N N . MET A 1 92 ? -27.929 1.910 33.033 1.00 70.50 92 MET A N 1
ATOM 763 C CA . MET A 1 92 ? -28.041 0.856 34.048 1.00 70.50 92 MET A CA 1
ATOM 764 C C . MET A 1 92 ? -28.203 1.406 35.472 1.00 70.50 92 MET A C 1
ATOM 766 O O . MET A 1 92 ? -28.935 0.813 36.259 1.00 70.50 92 MET A O 1
ATOM 770 N N . GLU A 1 93 ? -27.576 2.540 35.794 1.00 71.06 93 GLU A N 1
ATOM 771 C CA . GLU A 1 93 ? -27.686 3.190 37.111 1.00 71.06 93 GLU A CA 1
ATOM 772 C C . GLU A 1 93 ? -29.067 3.832 37.355 1.00 71.06 93 GLU A C 1
ATOM 774 O O . GLU A 1 93 ? -29.499 3.906 38.497 1.00 71.06 93 GLU A O 1
ATOM 779 N N . PHE A 1 94 ? -29.794 4.245 36.308 1.00 62.09 94 PHE A N 1
ATOM 780 C CA . PHE A 1 94 ? -31.156 4.803 36.424 1.00 62.09 94 PHE A CA 1
ATOM 781 C C . PHE A 1 94 ? -32.282 3.753 36.456 1.00 62.09 94 PHE A C 1
ATOM 783 O O . PHE A 1 94 ? -33.443 4.115 36.643 1.00 62.09 94 PHE A O 1
ATOM 790 N N . THR A 1 95 ? -31.969 2.471 36.235 1.00 59.25 95 THR A N 1
ATOM 791 C CA . THR A 1 95 ? -32.962 1.375 36.215 1.00 59.25 95 THR A CA 1
ATOM 792 C C . THR A 1 95 ? -32.915 0.508 37.489 1.00 59.25 95 THR A C 1
ATOM 794 O O . THR A 1 95 ? -33.582 -0.524 37.552 1.00 59.25 95 THR A O 1
ATOM 797 N N . GLN A 1 96 ? -32.128 0.917 38.493 1.00 50.19 96 GLN A N 1
ATOM 798 C CA . GLN A 1 96 ? -32.116 0.383 39.865 1.00 50.19 96 GLN A CA 1
ATOM 799 C C . GLN A 1 96 ? -32.770 1.379 40.821 1.00 50.19 96 GLN A C 1
ATOM 801 O O . GLN A 1 96 ? -33.395 0.905 41.795 1.00 50.19 96 GLN A O 1
#